Protein AF-A0A8T7AQY3-F1 (afdb_monomer_lite)

Foldseek 3Di:
DCQVVVLVLLLVVQLLLLVLCCVPVVVVPCPSSVVSNVQSVPDPDPVSSLVSLQVSLVVVVVVPDDPVSLVVSQVVCVVVVHDRSVCSNVVPD

Secondary structure (DSSP, 8-state):
--HHHHHHHHHHHHHHHHHHHHHHTT-TT-HHHHHHHHHHHH--SHHHHHHHHHHHHHHHHHTT--HHHHHHHHHHHHHTTPPPHHHHHHT--

pLDDT: mean 78.6, std 10.46, range [41.5, 90.0]

Sequence (93 aa):
MSGDRSLDTLKRGGLHLVRFLSTIAMDPHLYFEQKLSAEIRTSESFDELSERLAQLVTWMDGLGLQPAQLHKLDAELEAEGLPSLAAMRRGDR

Structure (mmCIF, N/CA/C/O backbone):
data_AF-A0A8T7AQY3-F1
#
_entry.id   AF-A0A8T7AQY3-F1
#
loop_
_atom_site.group_PDB
_atom_site.id
_atom_site.type_symbol
_atom_site.label_atom_id
_atom_site.label_alt_id
_atom_site.l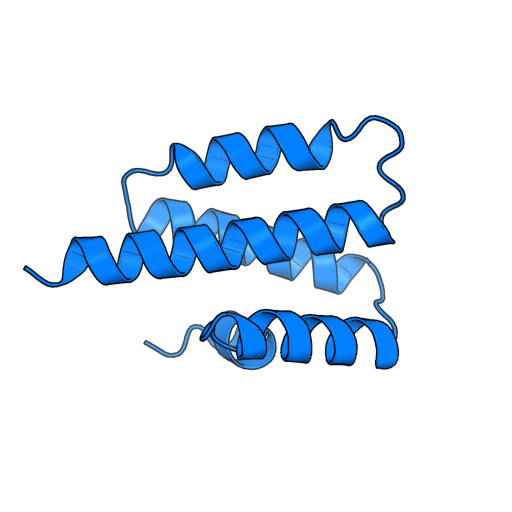abel_comp_id
_atom_site.label_asym_id
_atom_site.label_entity_id
_atom_site.label_seq_id
_atom_site.pdbx_PDB_ins_code
_atom_site.Cartn_x
_atom_site.Cartn_y
_atom_site.Cartn_z
_atom_site.occupancy
_atom_site.B_iso_or_equiv
_atom_site.auth_seq_id
_atom_site.auth_comp_id
_atom_site.auth_asym_id
_atom_site.auth_atom_id
_atom_site.pdbx_PDB_model_num
ATOM 1 N N . MET A 1 1 ? -11.354 -7.620 22.763 1.00 42.75 1 MET A N 1
ATOM 2 C CA . MET A 1 1 ? -10.294 -6.595 22.614 1.00 42.75 1 MET A CA 1
ATOM 3 C C . MET A 1 1 ? -9.358 -6.963 21.453 1.00 42.75 1 MET A C 1
ATOM 5 O O . MET A 1 1 ? -8.154 -7.046 21.648 1.00 42.75 1 MET A O 1
ATOM 9 N N . SER A 1 2 ? -9.899 -7.211 20.251 1.00 52.00 2 SER A N 1
ATOM 10 C CA . SER A 1 2 ? -9.110 -7.716 19.104 1.00 52.00 2 SER A CA 1
ATOM 11 C C . SER A 1 2 ? -8.946 -6.706 17.960 1.00 52.00 2 SER A C 1
ATOM 13 O O . SER A 1 2 ? -8.116 -6.935 17.093 1.00 52.00 2 SER A O 1
ATOM 15 N N . GLY A 1 3 ? -9.686 -5.588 17.969 1.00 51.84 3 GLY A N 1
ATOM 16 C CA . GLY A 1 3 ? -9.656 -4.588 16.891 1.00 51.84 3 GLY A CA 1
ATOM 17 C C . GLY A 1 3 ? -8.329 -3.828 16.769 1.00 51.84 3 GLY A C 1
ATOM 18 O O . GLY A 1 3 ? -7.831 -3.662 15.660 1.00 51.84 3 GLY A O 1
ATOM 19 N N . ASP A 1 4 ? -7.708 -3.459 17.896 1.00 56.06 4 ASP A N 1
ATOM 20 C CA . ASP A 1 4 ? -6.448 -2.690 17.906 1.00 56.06 4 ASP A CA 1
ATOM 21 C C . ASP A 1 4 ? -5.268 -3.454 17.300 1.00 56.06 4 ASP A C 1
ATOM 23 O O . ASP A 1 4 ? -4.469 -2.890 16.558 1.00 56.06 4 ASP A O 1
ATOM 27 N N . ARG A 1 5 ? -5.162 -4.766 17.561 1.00 60.34 5 ARG A N 1
ATOM 28 C CA . ARG A 1 5 ? -4.058 -5.573 17.011 1.00 60.34 5 ARG A CA 1
ATOM 29 C C . ARG A 1 5 ? -4.148 -5.707 15.496 1.00 60.34 5 ARG A C 1
ATOM 31 O O . ARG A 1 5 ? -3.110 -5.739 14.834 1.00 60.34 5 ARG A O 1
ATOM 38 N N . SER A 1 6 ? -5.361 -5.782 14.958 1.00 75.12 6 SER A N 1
ATOM 39 C CA . SER A 1 6 ? -5.582 -5.874 13.516 1.00 75.12 6 SER A CA 1
ATOM 40 C C . SER A 1 6 ? -5.251 -4.553 12.823 1.00 75.12 6 SER A C 1
ATOM 42 O O . SER A 1 6 ? -4.554 -4.566 11.810 1.00 75.12 6 SER A O 1
ATOM 44 N N . LEU A 1 7 ? -5.660 -3.418 13.405 1.00 80.25 7 LEU A N 1
ATOM 45 C CA . LEU A 1 7 ? -5.360 -2.093 12.859 1.00 80.25 7 LEU A CA 1
ATOM 46 C C . LEU A 1 7 ? -3.853 -1.799 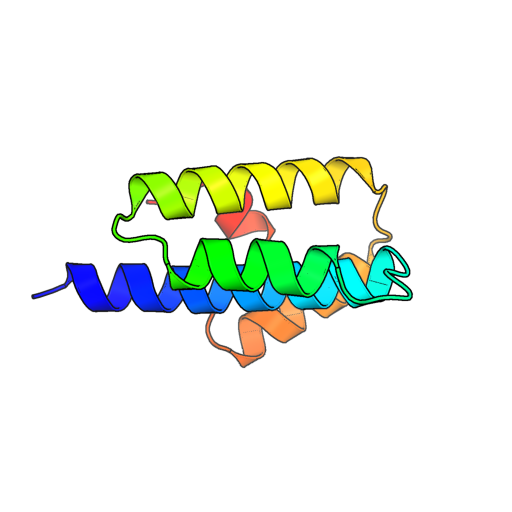12.870 1.00 80.25 7 LEU A C 1
ATOM 48 O O . LEU A 1 7 ? -3.299 -1.420 11.842 1.00 80.25 7 LEU A O 1
ATOM 52 N N . ASP A 1 8 ? -3.163 -2.046 13.984 1.00 82.88 8 ASP A N 1
ATOM 53 C CA . ASP A 1 8 ? -1.713 -1.831 14.086 1.00 82.88 8 ASP A CA 1
ATOM 54 C C . ASP A 1 8 ? -0.912 -2.702 13.114 1.00 82.88 8 ASP A C 1
ATOM 56 O O . ASP A 1 8 ? 0.096 -2.266 12.554 1.00 82.88 8 ASP A O 1
ATOM 60 N N . THR A 1 9 ? -1.357 -3.939 12.896 1.00 82.25 9 THR A N 1
ATOM 61 C CA . THR A 1 9 ? -0.715 -4.856 11.946 1.00 82.25 9 THR A CA 1
ATOM 62 C C . THR A 1 9 ? -0.864 -4.349 10.517 1.00 82.25 9 THR A C 1
ATOM 64 O O . THR A 1 9 ? 0.114 -4.313 9.773 1.00 82.25 9 THR A O 1
ATOM 67 N N . LEU A 1 10 ? -2.050 -3.863 1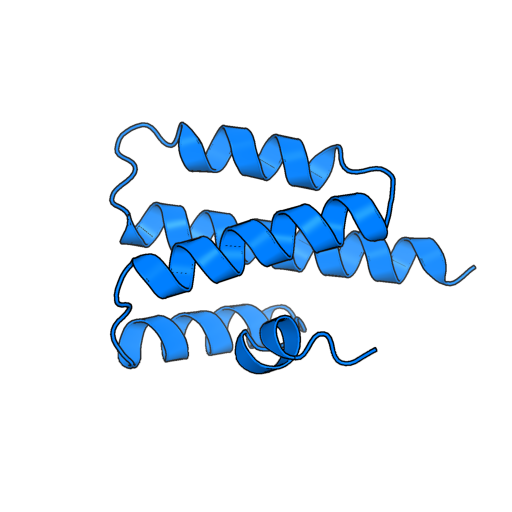0.154 1.00 81.31 10 LEU A N 1
ATOM 68 C CA . LEU A 1 10 ? -2.281 -3.239 8.854 1.00 81.31 10 LEU A CA 1
ATOM 69 C C . LEU A 1 10 ? -1.496 -1.938 8.687 1.00 81.31 10 LEU A C 1
ATOM 71 O O . LEU A 1 10 ? -0.960 -1.692 7.608 1.00 81.31 10 LEU A O 1
ATOM 75 N N . LYS A 1 11 ? -1.358 -1.131 9.747 1.00 89.12 11 LYS A N 1
ATOM 76 C CA . LYS A 1 11 ? -0.552 0.097 9.702 1.00 89.12 11 LYS A CA 1
ATOM 77 C C . LYS A 1 11 ? 0.912 -0.229 9.434 1.00 89.12 11 LYS A C 1
ATOM 79 O O . LYS A 1 11 ? 1.525 0.400 8.576 1.00 89.12 11 LYS A O 1
ATOM 84 N N . ARG A 1 12 ? 1.465 -1.240 10.115 1.00 86.19 12 ARG A N 1
ATOM 85 C CA . ARG A 1 12 ? 2.821 -1.742 9.835 1.00 86.19 12 ARG A CA 1
ATOM 86 C C . ARG A 1 12 ? 2.950 -2.209 8.385 1.00 86.19 12 ARG A C 1
ATOM 88 O O . ARG A 1 12 ? 3.862 -1.758 7.698 1.00 86.19 12 ARG A O 1
ATOM 95 N N . GLY A 1 13 ? 1.991 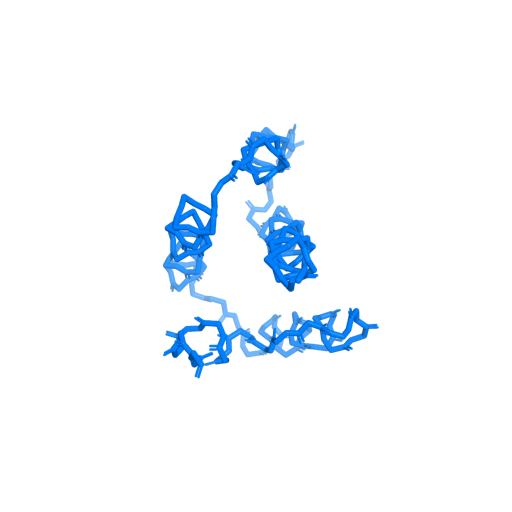-3.004 7.906 1.00 82.94 13 GLY A N 1
ATOM 96 C CA . GLY A 1 13 ? 1.889 -3.425 6.505 1.00 82.94 13 GLY A CA 1
ATOM 97 C C . GLY A 1 13 ? 1.979 -2.265 5.522 1.00 82.94 13 GLY A C 1
ATOM 98 O O . GLY A 1 13 ? 2.854 -2.237 4.659 1.00 82.94 13 GLY A O 1
ATOM 99 N N . GLY A 1 14 ? 1.132 -1.256 5.706 1.00 84.75 14 GLY A N 1
ATOM 100 C CA . GLY A 1 14 ? 1.118 -0.076 4.850 1.00 84.75 14 GLY A CA 1
ATOM 101 C C . GLY A 1 14 ? 2.418 0.709 4.860 1.00 84.75 14 GLY A C 1
ATOM 102 O O . GLY A 1 14 ? 2.879 1.138 3.806 1.00 84.75 14 GLY A O 1
ATOM 103 N N . LEU A 1 15 ? 3.033 0.885 6.030 1.00 89.06 15 LEU A N 1
ATOM 104 C CA . LEU A 1 15 ? 4.303 1.604 6.132 1.00 89.06 15 LEU A CA 1
ATOM 105 C C . LEU A 1 15 ? 5.426 0.888 5.370 1.00 89.06 15 LEU A C 1
ATOM 107 O O . LEU A 1 15 ? 6.257 1.556 4.753 1.00 89.06 15 LEU A O 1
ATOM 111 N N . HIS A 1 16 ? 5.437 -0.447 5.360 1.00 85.88 16 HIS A N 1
ATOM 112 C CA . HIS A 1 16 ? 6.378 -1.213 4.539 1.00 85.88 16 HIS A CA 1
ATOM 113 C C . HIS A 1 16 ? 6.127 -1.020 3.042 1.00 85.88 16 HIS A C 1
ATOM 115 O O . HIS A 1 16 ? 7.070 -0.730 2.305 1.00 85.88 16 HIS A O 1
ATOM 121 N N . LEU A 1 17 ? 4.866 -1.077 2.599 1.00 83.75 17 LEU A N 1
ATOM 122 C CA . LEU A 1 17 ? 4.516 -0.821 1.197 1.00 83.75 17 LEU A CA 1
ATOM 123 C C . LEU A 1 17 ? 4.953 0.579 0.742 1.00 83.75 17 LEU A C 1
ATOM 125 O O . LEU A 1 17 ? 5.531 0.729 -0.334 1.00 83.75 17 LEU A O 1
ATOM 129 N N . VAL A 1 18 ? 4.733 1.602 1.572 1.00 87.06 18 VAL A N 1
ATOM 130 C CA . VAL A 1 18 ? 5.113 2.992 1.272 1.00 87.06 18 VAL A CA 1
ATOM 131 C C . VAL A 1 18 ? 6.632 3.159 1.157 1.00 87.06 18 VAL A C 1
ATOM 133 O O . VAL A 1 18 ? 7.109 3.816 0.229 1.00 87.06 18 VAL A O 1
ATOM 136 N N . ARG A 1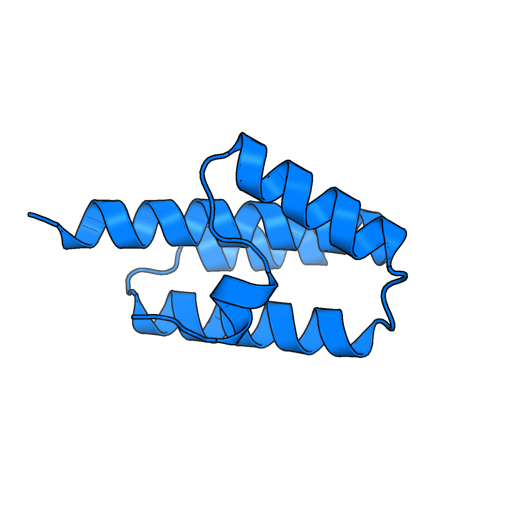 19 ? 7.412 2.532 2.044 1.00 84.31 19 ARG A N 1
ATOM 137 C CA . ARG A 1 19 ? 8.887 2.548 1.973 1.00 84.31 19 ARG A CA 1
ATOM 138 C C . ARG A 1 19 ? 9.414 1.861 0.720 1.00 84.31 19 ARG A C 1
ATOM 140 O O . ARG A 1 19 ? 10.295 2.388 0.038 1.00 84.31 19 ARG A O 1
ATOM 147 N N . PHE A 1 20 ? 8.855 0.702 0.392 1.00 82.94 20 PHE A N 1
ATOM 148 C CA . PHE A 1 20 ? 9.213 -0.021 -0.821 1.00 82.94 20 PHE A CA 1
ATOM 149 C C . PHE A 1 20 ? 8.922 0.807 -2.075 1.00 82.94 20 PHE A C 1
ATOM 151 O O . PHE A 1 20 ? 9.793 0.974 -2.930 1.00 82.94 20 PHE A O 1
ATOM 158 N N . LEU A 1 21 ? 7.723 1.388 -2.149 1.00 78.50 21 LEU A N 1
ATOM 159 C CA . LEU A 1 21 ? 7.324 2.287 -3.227 1.00 78.50 21 LEU A CA 1
ATOM 160 C C . LEU A 1 21 ? 8.289 3.457 -3.377 1.00 78.50 21 LEU A C 1
ATOM 162 O O . LEU A 1 21 ? 8.719 3.749 -4.486 1.00 78.50 21 LEU A O 1
ATOM 166 N N . SER A 1 22 ? 8.688 4.077 -2.272 1.00 80.19 22 SER A N 1
ATOM 167 C CA . SER A 1 22 ? 9.609 5.220 -2.285 1.00 80.19 22 SER A CA 1
ATOM 168 C C . SER A 1 22 ? 11.006 4.830 -2.780 1.00 80.19 22 SER A C 1
ATOM 170 O O . SER A 1 22 ? 11.653 5.595 -3.495 1.00 80.19 22 SER A O 1
ATOM 172 N N . THR A 1 23 ? 11.431 3.593 -2.498 1.00 78.62 23 THR A N 1
ATOM 173 C CA . THR A 1 23 ? 12.692 3.023 -2.998 1.00 78.62 23 THR A CA 1
ATOM 174 C C . THR A 1 23 ? 12.658 2.774 -4.512 1.00 78.62 23 THR A C 1
ATOM 176 O O . THR A 1 23 ? 13.684 2.900 -5.178 1.00 78.62 23 THR A O 1
ATOM 179 N N . ILE A 1 24 ? 11.497 2.416 -5.071 1.00 74.69 24 ILE A N 1
ATOM 180 C CA . ILE A 1 24 ? 11.360 2.041 -6.490 1.00 74.69 24 ILE A CA 1
ATOM 181 C C . ILE A 1 24 ? 10.954 3.208 -7.378 1.00 74.69 24 ILE A C 1
ATOM 183 O O . ILE A 1 24 ? 11.491 3.353 -8.472 1.00 74.69 24 ILE A O 1
ATOM 187 N N . ALA A 1 25 ? 10.026 4.043 -6.920 1.00 67.38 25 ALA A N 1
ATOM 188 C CA . ALA A 1 25 ? 9.513 5.185 -7.665 1.00 67.38 25 ALA A CA 1
ATOM 189 C C . ALA A 1 25 ? 10.527 6.341 -7.764 1.00 67.38 25 ALA A C 1
ATOM 191 O O . ALA A 1 25 ? 10.201 7.371 -8.346 1.00 67.38 25 ALA A O 1
ATOM 192 N N . MET A 1 26 ? 11.739 6.170 -7.208 1.00 61.75 26 MET A N 1
ATOM 193 C CA . MET A 1 26 ? 12.778 7.196 -7.099 1.00 61.75 26 MET A CA 1
ATOM 194 C C . MET A 1 26 ? 12.187 8.512 -6.585 1.00 61.75 26 MET A C 1
ATOM 196 O O . MET A 1 26 ? 12.321 9.530 -7.255 1.00 61.75 26 MET A O 1
ATOM 200 N N . ASP A 1 27 ? 11.508 8.490 -5.431 1.00 65.88 27 ASP A N 1
ATOM 201 C CA . ASP A 1 27 ? 11.002 9.706 -4.781 1.00 65.88 27 ASP A CA 1
ATOM 202 C C . ASP A 1 27 ? 12.194 10.505 -4.219 1.00 65.88 27 ASP A C 1
ATOM 204 O O . ASP A 1 27 ? 12.655 10.224 -3.109 1.00 65.88 27 ASP A O 1
ATOM 208 N N . PRO A 1 28 ? 12.747 11.494 -4.952 1.00 59.31 28 PRO A N 1
ATOM 209 C CA . PRO A 1 28 ? 14.044 12.084 -4.620 1.00 59.31 28 PRO A CA 1
ATOM 210 C C . PRO A 1 28 ? 13.965 12.950 -3.358 1.00 59.31 28 PRO A C 1
ATOM 212 O O . PRO A 1 28 ? 14.988 13.308 -2.776 1.00 59.31 28 PRO A O 1
ATOM 215 N N . HIS A 1 29 ? 12.745 13.319 -2.961 1.00 72.75 29 HIS A N 1
ATOM 216 C CA . HIS A 1 29 ? 12.461 14.224 -1.856 1.00 72.75 29 HIS A CA 1
ATOM 217 C C . HIS A 1 29 ? 11.644 13.567 -0.740 1.00 72.75 29 HIS A C 1
ATOM 219 O O . HIS A 1 29 ? 11.308 14.246 0.231 1.00 72.75 29 HIS A O 1
ATOM 225 N N . LEU A 1 30 ? 11.344 12.267 -0.850 1.00 76.44 30 LEU A N 1
ATOM 226 C CA . LEU A 1 30 ? 10.540 11.504 0.114 1.00 76.44 30 LEU A CA 1
ATOM 227 C C . LEU A 1 30 ? 9.159 12.132 0.392 1.00 76.44 30 LEU A C 1
ATOM 229 O O . LEU A 1 30 ? 8.563 11.894 1.445 1.00 76.44 30 LEU A O 1
ATOM 233 N N . TYR A 1 31 ? 8.650 12.973 -0.515 1.00 77.81 31 TYR A N 1
ATOM 234 C CA . TYR A 1 31 ? 7.384 13.681 -0.317 1.00 77.81 31 TYR A CA 1
ATOM 235 C C . TYR A 1 31 ? 6.212 12.698 -0.298 1.00 77.81 31 TYR A C 1
ATOM 237 O O . TYR A 1 31 ? 5.300 12.808 0.526 1.00 77.81 31 TYR A O 1
ATOM 245 N N . PHE A 1 32 ? 6.263 11.707 -1.186 1.00 79.12 32 PHE A N 1
ATOM 246 C CA . PHE A 1 32 ? 5.276 10.646 -1.265 1.00 79.12 32 PHE A CA 1
ATOM 247 C C . PHE A 1 32 ? 5.364 9.737 -0.035 1.00 79.12 32 PHE A C 1
ATOM 249 O O . PHE A 1 32 ? 4.337 9.459 0.591 1.00 79.12 32 PHE A O 1
ATOM 256 N N . GLU A 1 33 ? 6.584 9.356 0.368 1.00 82.75 33 GLU A N 1
ATOM 257 C CA . GLU A 1 33 ? 6.804 8.527 1.559 1.00 82.75 33 GLU A CA 1
ATOM 258 C C . GLU A 1 33 ? 6.205 9.171 2.813 1.00 82.75 33 GLU A C 1
ATOM 260 O O . GLU A 1 33 ? 5.461 8.535 3.566 1.00 82.75 33 GLU A O 1
ATOM 265 N N . GLN A 1 34 ? 6.517 10.451 3.035 1.00 86.25 34 GLN A N 1
ATOM 266 C CA . GLN A 1 34 ? 6.099 11.188 4.224 1.00 86.25 34 GLN A CA 1
ATOM 267 C C . GLN A 1 34 ? 4.584 11.346 4.280 1.00 86.25 34 GLN A C 1
ATOM 269 O O . GLN A 1 34 ? 3.981 11.085 5.325 1.00 86.25 34 GLN A O 1
ATOM 274 N N . LYS A 1 35 ? 3.966 11.737 3.158 1.00 86.69 35 LYS A N 1
ATOM 275 C CA . LYS A 1 35 ? 2.522 11.952 3.082 1.00 86.69 35 LYS A CA 1
ATOM 276 C C . LYS A 1 35 ? 1.758 10.672 3.414 1.00 86.69 35 LYS A C 1
ATOM 278 O O . LYS A 1 35 ? 0.921 10.674 4.312 1.00 86.69 35 LYS A O 1
ATOM 283 N N . LEU A 1 36 ? 2.083 9.567 2.751 1.00 86.50 36 LEU A N 1
ATOM 284 C CA . LEU A 1 36 ? 1.340 8.319 2.934 1.00 86.50 36 LEU A CA 1
ATOM 285 C C . LEU A 1 36 ? 1.638 7.637 4.260 1.00 86.50 36 LEU A C 1
ATOM 287 O O . LEU A 1 36 ? 0.746 7.052 4.870 1.00 86.50 36 LEU A O 1
ATOM 291 N N . SER A 1 37 ? 2.868 7.766 4.756 1.00 88.88 37 SER A N 1
ATOM 292 C CA . SER A 1 37 ? 3.196 7.295 6.099 1.00 88.88 37 SER A CA 1
ATOM 293 C C . SER A 1 37 ? 2.402 8.039 7.169 1.00 88.88 37 SER A C 1
ATOM 295 O O . SER A 1 37 ? 1.957 7.419 8.135 1.00 88.88 37 SER A O 1
ATOM 297 N N . ALA A 1 38 ? 2.216 9.355 7.021 1.00 88.44 38 ALA A N 1
ATOM 298 C CA . ALA A 1 38 ? 1.394 10.140 7.937 1.00 88.44 38 ALA A CA 1
ATOM 299 C C . ALA A 1 38 ? -0.068 9.684 7.877 1.00 88.44 38 ALA A C 1
ATOM 301 O O . ALA A 1 38 ? -0.641 9.347 8.906 1.00 88.44 38 ALA A O 1
ATOM 302 N N . GLU A 1 39 ? -0.613 9.570 6.671 1.00 88.06 39 GLU A N 1
ATOM 303 C CA . GLU A 1 39 ? -1.972 9.107 6.400 1.00 88.06 39 GLU A CA 1
ATOM 304 C C . GLU A 1 39 ? -2.289 7.722 6.999 1.00 88.06 39 GLU A C 1
ATOM 306 O O . GLU A 1 39 ? -3.331 7.533 7.630 1.00 88.06 39 GLU A O 1
ATOM 311 N N . ILE A 1 40 ? -1.371 6.761 6.867 1.00 89.00 40 ILE A N 1
ATOM 312 C CA . ILE A 1 40 ? -1.498 5.425 7.471 1.00 89.00 40 ILE A CA 1
ATOM 313 C C . ILE A 1 40 ? -1.461 5.506 9.000 1.00 89.00 40 ILE A C 1
ATOM 315 O O . ILE A 1 40 ? -2.261 4.864 9.682 1.00 89.00 40 ILE A O 1
ATOM 319 N N . ARG A 1 41 ? -0.544 6.301 9.565 1.00 87.94 41 ARG A N 1
ATOM 320 C CA . ARG A 1 41 ? -0.416 6.455 11.024 1.00 87.94 41 ARG A CA 1
ATOM 321 C C . ARG A 1 41 ? -1.667 7.075 11.638 1.00 87.94 41 ARG A C 1
ATOM 323 O O . ARG A 1 41 ? -2.107 6.602 12.687 1.00 87.94 41 ARG A O 1
ATOM 330 N N . THR A 1 42 ? -2.235 8.081 10.977 1.00 90.00 42 THR A N 1
ATOM 331 C CA . THR A 1 42 ? -3.424 8.807 11.439 1.00 90.00 42 THR A CA 1
ATOM 332 C C . THR A 1 42 ? -4.734 8.090 11.147 1.00 90.00 42 THR A C 1
ATOM 334 O O . THR A 1 42 ? -5.752 8.542 11.644 1.00 90.00 42 THR A O 1
ATOM 337 N N . SER A 1 43 ? -4.743 7.000 10.370 1.00 87.50 43 SER A N 1
ATOM 338 C CA . SER A 1 43 ? -5.983 6.262 10.091 1.00 87.50 43 SER A CA 1
ATOM 339 C C . SER A 1 43 ? -6.573 5.707 11.390 1.00 87.50 43 SER A C 1
ATOM 341 O O . SER A 1 43 ? -5.895 4.977 12.120 1.00 87.50 43 SER A O 1
ATOM 343 N N . GLU A 1 44 ? -7.821 6.046 11.695 1.00 86.25 44 GLU A N 1
ATOM 344 C CA . GLU A 1 44 ? -8.463 5.674 12.970 1.00 86.25 44 GLU A CA 1
ATOM 345 C C . GLU A 1 44 ? -9.373 4.451 12.832 1.00 86.25 44 GLU A C 1
ATOM 347 O O . GLU A 1 44 ? -9.775 3.851 13.829 1.00 86.25 44 GLU A O 1
ATOM 352 N N . SER A 1 45 ? -9.671 4.046 11.596 1.00 84.62 45 SER A N 1
ATOM 353 C CA . SER A 1 45 ? -10.542 2.911 11.308 1.00 84.62 45 SER A CA 1
ATOM 354 C C . SER A 1 45 ? -9.895 1.900 10.368 1.00 84.62 45 SER A C 1
ATOM 356 O O . SER A 1 45 ? -9.042 2.221 9.538 1.00 84.62 45 SER A O 1
ATOM 358 N N . PHE A 1 46 ? -10.333 0.650 10.506 1.00 82.00 46 PHE A N 1
ATOM 359 C CA . PHE A 1 46 ? -9.924 -0.443 9.631 1.00 82.00 46 PHE A CA 1
ATOM 360 C C . PHE A 1 46 ? -10.324 -0.180 8.177 1.00 82.00 46 PHE A C 1
ATOM 362 O O . PHE A 1 46 ? -9.537 -0.458 7.277 1.00 82.00 46 PHE A O 1
ATOM 369 N N . ASP A 1 47 ? -11.522 0.365 7.955 1.00 81.31 47 ASP A N 1
ATOM 370 C CA . ASP A 1 47 ? -12.053 0.623 6.616 1.00 81.31 47 ASP A CA 1
ATOM 371 C C . ASP A 1 47 ? -11.242 1.708 5.899 1.00 81.31 47 ASP A C 1
ATOM 373 O O . ASP A 1 47 ? -10.790 1.487 4.778 1.00 81.31 47 ASP A O 1
ATOM 377 N N . GLU A 1 48 ? -10.959 2.825 6.578 1.00 83.38 48 GLU A N 1
ATOM 378 C CA . GLU A 1 48 ? -10.111 3.900 6.046 1.00 83.38 48 GLU A CA 1
ATOM 379 C C . GLU A 1 48 ? -8.714 3.383 5.690 1.00 83.38 48 GLU A C 1
ATOM 381 O O . GLU A 1 48 ? -8.192 3.641 4.604 1.00 83.38 48 GLU A O 1
ATOM 386 N N . LEU A 1 49 ? -8.102 2.619 6.598 1.00 85.38 49 LEU A N 1
ATOM 387 C CA . LEU A 1 49 ? -6.777 2.066 6.366 1.00 85.38 49 LEU A CA 1
ATOM 388 C C . LEU A 1 49 ? -6.783 1.059 5.210 1.00 85.38 49 LEU A C 1
ATOM 390 O O . LEU A 1 49 ? -5.883 1.081 4.376 1.00 85.38 49 LEU A O 1
ATOM 394 N N . SER A 1 50 ? -7.801 0.203 5.134 1.00 81.50 50 SER A N 1
ATOM 395 C CA . SER A 1 50 ? -7.941 -0.786 4.063 1.00 81.50 50 SER A CA 1
ATOM 396 C C . SER A 1 50 ? -8.125 -0.123 2.701 1.00 81.50 50 SER A C 1
ATOM 398 O O . SER A 1 50 ? -7.513 -0.557 1.727 1.00 81.50 50 SER A O 1
ATOM 400 N N . GLU A 1 51 ? -8.905 0.957 2.626 1.00 83.81 51 GLU A N 1
ATOM 401 C CA . GLU A 1 51 ? -9.082 1.730 1.398 1.00 83.81 51 GLU A CA 1
ATOM 402 C C . GLU A 1 51 ? -7.760 2.362 0.937 1.00 83.81 51 GLU A C 1
ATOM 404 O O . GLU A 1 51 ? -7.379 2.226 -0.229 1.00 83.81 51 GLU A O 1
ATOM 409 N N . ARG A 1 52 ? -6.998 2.972 1.855 1.00 84.50 52 ARG A N 1
ATOM 410 C CA . ARG A 1 52 ? -5.669 3.531 1.547 1.00 84.50 52 ARG A CA 1
ATOM 411 C C . ARG A 1 52 ? -4.685 2.455 1.080 1.00 84.50 52 ARG A C 1
ATOM 413 O O . ARG A 1 52 ? -3.951 2.663 0.115 1.00 84.50 52 ARG A O 1
ATOM 420 N N . LEU A 1 53 ? -4.677 1.292 1.733 1.00 82.94 53 LEU A N 1
ATOM 421 C CA . LEU A 1 53 ? -3.843 0.155 1.334 1.00 82.94 53 LEU A CA 1
ATOM 422 C C . LEU A 1 53 ? -4.225 -0.371 -0.053 1.00 82.94 53 LEU A C 1
ATOM 424 O O . LEU A 1 53 ? -3.343 -0.636 -0.866 1.00 82.94 53 LEU A O 1
ATOM 428 N N . ALA A 1 54 ? -5.519 -0.472 -0.358 1.00 82.00 54 ALA A N 1
ATOM 429 C CA . ALA A 1 54 ? -5.990 -0.883 -1.677 1.00 82.00 54 ALA A CA 1
ATOM 430 C C . ALA A 1 54 ? -5.553 0.103 -2.775 1.00 82.00 54 ALA A C 1
ATOM 432 O O . ALA A 1 54 ? -5.118 -0.320 -3.851 1.00 82.00 54 ALA A O 1
ATOM 433 N N . GLN A 1 55 ? -5.599 1.412 -2.499 1.00 81.88 55 GLN A N 1
ATOM 434 C CA . GLN A 1 55 ? -5.092 2.440 -3.414 1.00 81.88 55 GLN A CA 1
ATOM 435 C C . GLN A 1 55 ? -3.579 2.306 -3.642 1.00 81.88 55 GLN A C 1
ATOM 437 O O . GLN A 1 55 ? -3.129 2.367 -4.787 1.00 81.88 55 GLN A O 1
ATOM 442 N N . LEU A 1 56 ? -2.798 2.058 -2.584 1.00 81.75 56 LEU A N 1
ATOM 443 C CA . LEU A 1 56 ? -1.354 1.815 -2.683 1.00 81.75 56 LEU A CA 1
ATOM 444 C C . LEU A 1 56 ? -1.039 0.595 -3.549 1.00 81.75 56 LEU A C 1
ATOM 446 O O . LEU A 1 56 ? -0.215 0.685 -4.456 1.00 81.75 56 LEU A O 1
ATOM 450 N N . VAL A 1 57 ? -1.724 -0.522 -3.310 1.00 80.38 57 VAL A N 1
ATOM 451 C CA . VAL A 1 57 ? -1.555 -1.753 -4.092 1.00 80.38 57 VAL A CA 1
ATOM 452 C C . VAL A 1 57 ? -1.926 -1.528 -5.561 1.00 80.38 57 VAL A C 1
ATOM 454 O O . VAL A 1 57 ? -1.177 -1.925 -6.449 1.00 80.38 57 VAL A O 1
ATOM 457 N N . THR A 1 58 ? -3.024 -0.818 -5.833 1.00 81.25 58 THR A N 1
ATOM 458 C CA . THR A 1 58 ? -3.426 -0.463 -7.207 1.00 81.25 58 THR A CA 1
ATOM 459 C C . THR A 1 58 ? -2.362 0.388 -7.900 1.00 81.25 58 THR A C 1
ATOM 461 O O . THR A 1 58 ? -2.058 0.189 -9.075 1.00 81.25 58 THR A O 1
ATOM 464 N N . TRP A 1 59 ? -1.761 1.333 -7.176 1.00 79.00 59 TRP A N 1
ATOM 465 C CA . TRP A 1 59 ? -0.694 2.160 -7.725 1.00 79.00 59 TRP A CA 1
ATOM 466 C C . TRP A 1 59 ? 0.558 1.338 -8.042 1.00 79.00 59 TRP A C 1
ATOM 468 O O . TRP A 1 59 ? 1.135 1.502 -9.115 1.00 79.00 59 TRP A O 1
ATOM 478 N N . MET A 1 60 ? 0.924 0.396 -7.167 1.00 78.81 60 MET A N 1
ATOM 479 C CA . MET A 1 60 ? 2.020 -0.549 -7.404 1.00 78.81 60 MET A CA 1
ATOM 480 C C . MET A 1 60 ? 1.809 -1.396 -8.659 1.00 78.81 60 MET A C 1
ATOM 482 O O . MET A 1 60 ? 2.760 -1.615 -9.410 1.00 78.81 60 MET A O 1
ATOM 486 N N . ASP A 1 61 ? 0.577 -1.834 -8.913 1.00 78.44 61 ASP A N 1
ATOM 487 C CA . ASP A 1 61 ? 0.234 -2.581 -10.126 1.00 78.44 61 ASP A CA 1
ATOM 488 C C . ASP A 1 61 ? 0.461 -1.732 -11.389 1.00 78.44 61 ASP A C 1
ATOM 490 O O . ASP A 1 61 ? 0.936 -2.238 -12.407 1.00 78.44 61 ASP A O 1
ATOM 494 N N . GLY A 1 62 ? 0.218 -0.420 -11.302 1.00 78.44 62 GLY A N 1
ATOM 495 C CA . GLY A 1 62 ? 0.483 0.539 -12.375 1.00 78.44 62 GLY A CA 1
ATOM 496 C C . GLY A 1 62 ? 1.968 0.815 -12.652 1.00 78.44 62 GLY A C 1
ATOM 497 O O . GLY A 1 62 ? 2.290 1.326 -13.723 1.00 78.44 62 GLY A O 1
ATOM 498 N N . LEU A 1 63 ? 2.881 0.468 -11.735 1.00 77.50 63 LEU A N 1
ATOM 499 C CA . LEU A 1 63 ? 4.324 0.714 -11.892 1.00 77.50 63 LEU A CA 1
ATOM 500 C C . LEU A 1 63 ? 5.045 -0.335 -12.750 1.00 77.50 63 LEU A C 1
ATOM 502 O O . LEU A 1 63 ? 6.215 -0.146 -13.077 1.00 77.50 63 LEU A O 1
ATOM 506 N N . GLY A 1 64 ? 4.385 -1.442 -13.112 1.00 77.94 64 GLY A N 1
ATOM 507 C CA . GLY A 1 64 ? 5.012 -2.499 -13.914 1.00 77.94 64 GLY A CA 1
ATOM 508 C C . GLY A 1 64 ? 6.207 -3.156 -13.211 1.00 77.94 64 GLY A C 1
ATOM 509 O O . GLY A 1 64 ? 7.247 -3.386 -13.831 1.00 77.94 64 GLY A O 1
ATOM 510 N N . LEU A 1 65 ? 6.071 -3.421 -11.907 1.00 81.81 65 LEU A N 1
ATOM 511 C CA . LEU A 1 65 ? 7.128 -3.992 -11.069 1.00 81.81 65 LEU A CA 1
ATOM 512 C C . LEU A 1 65 ? 7.651 -5.325 -11.627 1.00 81.81 65 LEU A C 1
ATOM 514 O O . LEU A 1 65 ? 6.886 -6.220 -11.990 1.00 81.81 65 LEU A O 1
ATOM 518 N N . GLN A 1 66 ? 8.973 -5.478 -11.636 1.00 84.69 66 GLN A N 1
ATOM 519 C CA . GLN A 1 66 ? 9.647 -6.706 -12.049 1.00 84.69 66 GLN A CA 1
ATOM 520 C C . GLN A 1 66 ? 9.449 -7.823 -11.008 1.00 84.69 66 GLN A C 1
ATOM 522 O O . GLN A 1 66 ? 9.389 -7.537 -9.807 1.00 84.69 66 GLN A O 1
ATOM 527 N N . PRO A 1 67 ? 9.464 -9.110 -11.410 1.00 84.06 67 PRO A N 1
ATOM 528 C CA . PRO A 1 67 ? 9.304 -10.236 -10.484 1.00 84.06 67 PRO A CA 1
ATOM 529 C C . PRO A 1 67 ? 10.282 -10.218 -9.300 1.00 84.06 67 PRO A C 1
ATOM 531 O O . PRO A 1 67 ? 9.898 -10.526 -8.176 1.00 84.06 67 PRO A O 1
ATOM 534 N N . ALA A 1 68 ? 11.530 -9.795 -9.523 1.00 83.69 68 ALA A N 1
ATOM 535 C CA . ALA A 1 68 ? 12.532 -9.678 -8.462 1.00 83.69 68 ALA A CA 1
ATOM 536 C C . ALA A 1 68 ? 12.178 -8.604 -7.414 1.00 83.69 68 ALA A C 1
ATOM 538 O O . ALA A 1 68 ? 12.471 -8.780 -6.234 1.00 83.69 68 ALA A O 1
ATOM 539 N N . GLN A 1 69 ? 11.532 -7.507 -7.828 1.00 83.81 69 GLN A N 1
ATOM 540 C CA . GLN A 1 69 ? 11.0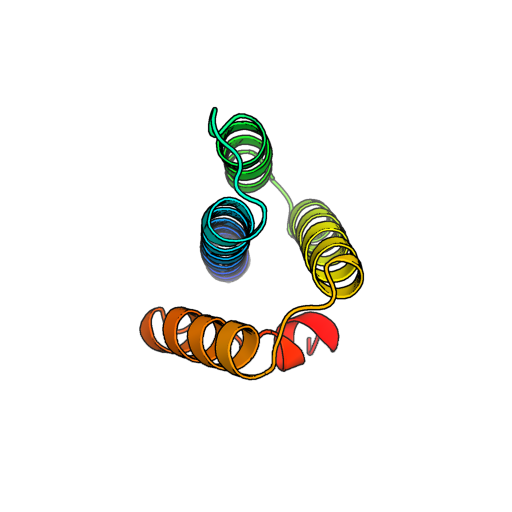85 -6.448 -6.917 1.00 83.81 69 GLN A CA 1
ATOM 541 C C . GLN A 1 69 ? 9.917 -6.938 -6.058 1.00 83.81 69 GLN A C 1
ATOM 543 O O . GLN A 1 69 ? 9.923 -6.730 -4.850 1.00 83.81 69 GLN A O 1
ATOM 548 N N . LEU A 1 70 ? 8.960 -7.645 -6.667 1.00 83.38 70 LEU A N 1
ATOM 549 C CA . LEU A 1 70 ? 7.839 -8.257 -5.949 1.00 83.38 70 LEU A CA 1
ATOM 550 C C . LEU A 1 70 ? 8.321 -9.304 -4.937 1.00 83.38 70 LEU A C 1
ATOM 552 O O . LEU A 1 70 ? 7.902 -9.277 -3.788 1.00 83.38 70 LEU A O 1
ATOM 556 N N . HIS A 1 71 ? 9.260 -10.167 -5.335 1.00 85.62 71 HIS A N 1
ATOM 557 C CA . HIS A 1 71 ? 9.826 -11.182 -4.444 1.00 85.62 71 HIS A CA 1
ATOM 558 C C . HIS A 1 71 ? 10.577 -10.566 -3.257 1.00 85.62 71 HIS A C 1
ATOM 560 O O . HIS A 1 71 ? 10.447 -11.034 -2.130 1.00 85.62 71 HIS A O 1
ATOM 566 N N . LYS A 1 72 ? 11.338 -9.487 -3.496 1.00 84.88 72 LYS A N 1
ATOM 567 C CA . LYS A 1 72 ? 12.008 -8.740 -2.426 1.00 84.88 72 LYS A CA 1
ATOM 568 C C . LYS A 1 72 ? 10.996 -8.175 -1.427 1.00 84.88 72 LYS A C 1
ATOM 570 O O . LYS A 1 72 ? 11.219 -8.281 -0.227 1.00 84.88 72 LYS A O 1
ATOM 575 N N . LEU A 1 73 ? 9.894 -7.609 -1.913 1.00 83.19 73 LEU A N 1
ATOM 576 C CA . LEU A 1 73 ? 8.856 -7.072 -1.041 1.00 83.19 73 LEU A CA 1
ATOM 577 C C . LEU A 1 73 ? 8.150 -8.153 -0.228 1.00 83.19 73 LEU A C 1
ATOM 579 O O . LEU A 1 73 ? 7.959 -7.974 0.967 1.00 83.19 73 LEU A O 1
ATOM 583 N N . ASP A 1 74 ? 7.785 -9.274 -0.848 1.00 85.88 74 ASP A N 1
ATOM 584 C CA . ASP A 1 74 ? 7.158 -10.377 -0.117 1.00 85.88 74 ASP A CA 1
ATOM 585 C C . ASP A 1 74 ? 8.081 -10.904 0.995 1.00 85.88 74 ASP A C 1
ATOM 587 O O . ASP A 1 74 ? 7.611 -11.147 2.103 1.00 85.88 74 ASP A O 1
ATOM 591 N N . ALA A 1 75 ? 9.395 -10.983 0.750 1.00 84.50 75 ALA A N 1
ATOM 592 C CA . ALA A 1 75 ? 10.372 -11.358 1.774 1.00 84.50 75 ALA A CA 1
ATOM 593 C C . ALA A 1 75 ? 10.488 -10.318 2.909 1.00 84.50 75 ALA A C 1
ATOM 595 O O . ALA A 1 75 ? 10.614 -10.690 4.075 1.00 84.50 75 ALA A O 1
ATOM 596 N N . GLU A 1 76 ? 10.435 -9.018 2.593 1.00 83.50 76 GLU A N 1
ATOM 597 C CA . GLU A 1 76 ? 10.421 -7.945 3.601 1.00 83.50 76 GLU A CA 1
ATOM 598 C C . GLU A 1 76 ? 9.143 -7.974 4.453 1.00 83.50 76 GLU A C 1
ATOM 600 O O . GLU A 1 76 ? 9.209 -7.773 5.663 1.00 83.50 76 GLU A O 1
ATOM 605 N N . LEU A 1 77 ? 7.988 -8.257 3.843 1.00 83.00 77 LEU A N 1
ATOM 606 C CA . LEU A 1 77 ? 6.714 -8.407 4.550 1.00 83.00 77 LEU A CA 1
ATOM 607 C C . LEU A 1 77 ? 6.726 -9.647 5.456 1.00 83.00 77 LEU A C 1
ATOM 609 O O . LEU A 1 77 ? 6.335 -9.560 6.620 1.00 83.00 77 LEU A O 1
ATOM 613 N N . GLU A 1 78 ? 7.222 -10.782 4.961 1.00 85.44 78 GLU A N 1
ATOM 614 C CA . GLU A 1 78 ? 7.330 -12.024 5.733 1.00 85.44 78 GLU A CA 1
ATOM 615 C C . GLU A 1 78 ? 8.243 -11.865 6.958 1.00 85.44 78 GLU A C 1
ATOM 617 O O . GLU A 1 78 ? 7.885 -12.306 8.052 1.00 85.44 78 GLU A O 1
ATOM 622 N N . ALA A 1 79 ? 9.382 -11.178 6.809 1.00 80.69 79 ALA A N 1
ATOM 623 C CA . ALA A 1 79 ? 10.312 -10.906 7.909 1.00 80.69 79 ALA A CA 1
ATOM 624 C C . ALA A 1 79 ? 9.671 -10.114 9.066 1.00 80.69 79 ALA A C 1
ATOM 626 O O . ALA A 1 79 ? 10.084 -10.248 10.218 1.00 80.69 79 ALA A O 1
ATOM 627 N N . GLU A 1 80 ? 8.640 -9.325 8.768 1.00 76.81 80 GLU A N 1
ATOM 628 C CA . GLU A 1 80 ? 7.880 -8.509 9.722 1.00 76.81 80 GLU A CA 1
ATOM 629 C C . GLU A 1 80 ? 6.590 -9.205 10.203 1.00 76.81 80 GLU A C 1
ATOM 631 O O . GLU A 1 80 ? 5.791 -8.623 10.943 1.00 76.81 80 GLU A O 1
ATOM 636 N N . GLY A 1 81 ? 6.358 -10.456 9.784 1.00 76.50 81 GLY A N 1
ATOM 637 C CA . GLY A 1 81 ? 5.144 -11.212 10.096 1.00 76.50 81 GLY A CA 1
ATOM 638 C C . GLY A 1 81 ? 3.885 -10.641 9.435 1.00 76.50 81 GLY A C 1
ATOM 639 O O . GLY A 1 81 ? 2.784 -10.797 9.968 1.00 76.50 81 GLY A O 1
ATOM 640 N N . LEU A 1 82 ? 4.042 -9.944 8.308 1.00 78.25 82 LEU A N 1
ATOM 641 C CA . LEU A 1 82 ? 2.961 -9.310 7.560 1.00 78.25 82 LEU A CA 1
ATOM 642 C C . LEU A 1 82 ? 2.468 -10.212 6.414 1.00 78.25 82 LEU A C 1
ATOM 644 O O . LEU A 1 82 ? 3.223 -11.040 5.904 1.00 78.25 82 LEU A O 1
ATOM 648 N N . PRO A 1 83 ? 1.203 -10.059 5.973 1.00 78.62 83 PRO A N 1
ATOM 649 C CA . PRO A 1 83 ? 0.691 -10.786 4.815 1.00 78.62 83 PRO A CA 1
ATOM 650 C C . PRO A 1 83 ? 1.484 -10.457 3.547 1.00 78.62 83 PRO A C 1
ATOM 652 O O . PRO A 1 83 ? 1.899 -9.316 3.354 1.00 78.62 83 PRO A O 1
ATOM 655 N N . SER A 1 84 ? 1.627 -11.427 2.644 1.00 83.00 84 SER A N 1
ATOM 656 C CA . SER A 1 84 ? 2.205 -11.175 1.320 1.00 83.00 84 SER A CA 1
ATOM 657 C C . SER A 1 84 ? 1.338 -10.216 0.506 1.00 83.00 84 SER A C 1
ATOM 659 O O . SER A 1 84 ? 0.133 -10.067 0.741 1.00 83.00 84 SER A O 1
ATOM 661 N N . LEU A 1 85 ? 1.915 -9.616 -0.530 1.00 79.62 85 LEU A N 1
ATOM 662 C CA . LEU A 1 85 ? 1.190 -8.692 -1.401 1.00 79.62 85 LEU A CA 1
ATOM 663 C C . LEU A 1 85 ? 0.010 -9.372 -2.103 1.00 79.62 85 LEU A C 1
ATOM 665 O O . LEU A 1 85 ? -1.061 -8.790 -2.274 1.00 79.62 85 LEU A O 1
ATOM 669 N N . ALA A 1 86 ? 0.183 -10.646 -2.460 1.00 79.50 86 ALA A N 1
ATOM 670 C CA . ALA A 1 86 ? -0.872 -11.473 -3.034 1.00 79.50 86 ALA A CA 1
ATOM 671 C C . ALA A 1 86 ? -2.010 -11.784 -2.043 1.00 79.50 86 ALA A C 1
ATOM 673 O O . ALA A 1 86 ? -3.141 -12.003 -2.482 1.00 79.50 86 ALA A O 1
ATOM 674 N N . ALA A 1 87 ? -1.726 -11.832 -0.738 1.00 76.56 87 ALA A N 1
ATOM 675 C CA . ALA A 1 87 ? -2.743 -11.969 0.303 1.00 76.56 87 ALA A CA 1
ATOM 676 C C . ALA A 1 87 ? -3.477 -10.637 0.530 1.00 76.56 87 ALA A C 1
ATOM 678 O O . ALA A 1 87 ? -4.705 -10.613 0.568 1.00 76.56 87 ALA A O 1
ATOM 679 N N . MET A 1 88 ? -2.744 -9.516 0.558 1.00 74.44 88 MET A N 1
ATOM 680 C CA . MET A 1 88 ? -3.330 -8.173 0.659 1.00 74.44 88 MET A CA 1
ATOM 681 C C . MET A 1 88 ? -4.264 -7.857 -0.521 1.00 74.44 88 MET A C 1
ATOM 683 O O . MET A 1 88 ? -5.356 -7.338 -0.308 1.00 74.44 88 MET A O 1
ATOM 687 N N . ARG A 1 89 ? -3.895 -8.242 -1.754 1.00 72.38 89 ARG A N 1
ATOM 688 C CA . ARG A 1 89 ? -4.747 -8.091 -2.955 1.00 72.38 89 ARG A CA 1
ATOM 689 C C . ARG A 1 89 ? -6.063 -8.856 -2.872 1.00 72.38 89 ARG A C 1
ATOM 691 O O . ARG A 1 89 ? -7.067 -8.402 -3.410 1.00 72.38 89 ARG A O 1
ATOM 698 N N . ARG A 1 90 ? -6.050 -10.041 -2.260 1.00 66.50 90 ARG A N 1
ATOM 699 C CA . ARG A 1 90 ? -7.243 -10.888 -2.150 1.00 66.50 90 ARG A CA 1
ATOM 700 C C . ARG A 1 90 ? -8.206 -10.414 -1.069 1.00 66.50 90 ARG A C 1
ATOM 702 O O . ARG A 1 90 ? -9.353 -10.842 -1.082 1.00 66.50 90 ARG A O 1
ATOM 709 N N . GLY A 1 91 ? -7.761 -9.520 -0.183 1.00 56.50 91 GLY A N 1
ATOM 710 C CA . GLY A 1 91 ? -8.566 -9.068 0.944 1.00 56.50 91 GLY A CA 1
ATOM 711 C C . GLY A 1 91 ? -9.054 -10.243 1.786 1.00 56.50 91 GLY A C 1
ATOM 712 O O . GLY A 1 91 ? -10.199 -10.200 2.232 1.00 56.50 91 GLY A O 1
ATOM 713 N N . ASP A 1 92 ? -8.234 -11.299 1.928 1.00 41.50 92 ASP A N 1
ATOM 714 C CA . ASP A 1 92 ? -8.618 -12.494 2.685 1.00 41.50 92 ASP A CA 1
ATOM 715 C C . ASP A 1 92 ? -8.908 -12.069 4.132 1.00 41.50 92 ASP A C 1
ATOM 717 O O . ASP A 1 92 ? -8.010 -11.727 4.907 1.00 41.50 92 ASP A O 1
ATOM 721 N N . ARG A 1 93 ? -10.212 -11.998 4.409 1.00 43.06 93 ARG A N 1
ATOM 722 C CA . ARG A 1 93 ? -10.852 -11.715 5.692 1.00 43.06 93 ARG A CA 1
ATOM 723 C C . ARG A 1 93 ? -10.799 -12.933 6.598 1.00 43.06 93 ARG A C 1
ATOM 725 O O . ARG A 1 93 ? -11.038 -14.049 6.086 1.00 43.06 93 ARG A O 1
#

Radius of gyration: 12.76 Å; chains: 1; bounding box: 26×27×36 Å